Protein AF-A0A4C1SZ19-F1 (afdb_monomer_lite)

Structure (mmCIF, N/CA/C/O backbone):
data_AF-A0A4C1SZ19-F1
#
_entry.id   AF-A0A4C1SZ19-F1
#
loop_
_atom_site.group_PDB
_atom_site.id
_atom_site.type_symbol
_atom_site.label_atom_id
_atom_site.label_alt_id
_atom_site.label_comp_id
_atom_site.label_asym_id
_atom_site.label_entity_id
_atom_site.label_seq_id
_atom_site.pdb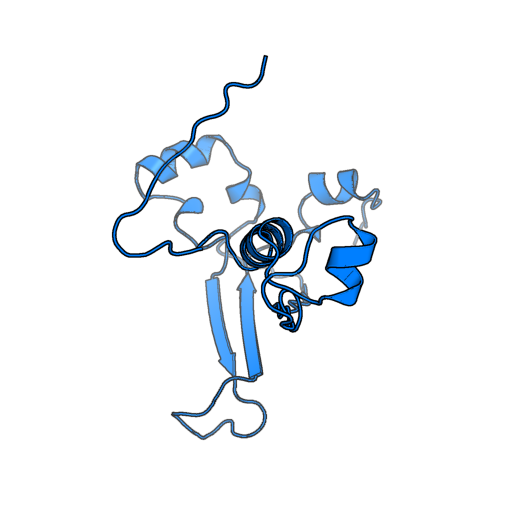x_PDB_ins_code
_atom_site.Cartn_x
_atom_site.Cartn_y
_atom_site.Cartn_z
_atom_site.occupancy
_atom_site.B_iso_or_equiv
_atom_site.auth_seq_id
_atom_site.auth_comp_id
_atom_site.auth_asym_id
_atom_site.auth_atom_id
_atom_site.pdbx_PDB_model_num
ATOM 1 N N . MET A 1 1 ? 10.013 13.629 27.441 1.00 61.16 1 MET A N 1
ATOM 2 C CA . MET A 1 1 ? 8.635 13.835 27.938 1.00 61.16 1 MET A CA 1
ATOM 3 C C . MET A 1 1 ? 7.743 13.900 26.708 1.00 61.16 1 MET A C 1
ATOM 5 O O . MET A 1 1 ? 8.032 14.714 25.843 1.00 61.16 1 MET A O 1
ATOM 9 N N . VAL A 1 2 ? 6.782 12.989 26.544 1.00 70.12 2 VAL A N 1
ATOM 10 C CA . VAL A 1 2 ? 5.898 12.980 25.363 1.00 70.12 2 VAL A CA 1
ATOM 11 C C . VAL A 1 2 ? 4.686 13.852 25.682 1.00 70.12 2 VAL A C 1
ATOM 13 O O . VAL A 1 2 ? 4.000 13.589 26.667 1.00 70.12 2 VAL A O 1
ATOM 16 N N . ASN A 1 3 ? 4.435 14.892 24.886 1.00 83.00 3 ASN A N 1
ATOM 17 C CA . ASN A 1 3 ? 3.232 15.710 25.031 1.00 83.00 3 ASN A CA 1
ATOM 18 C C . ASN A 1 3 ? 2.049 14.988 24.382 1.00 83.00 3 ASN A C 1
ATOM 20 O O . ASN A 1 3 ? 2.059 14.737 23.178 1.00 83.00 3 ASN A O 1
ATOM 24 N N . LEU A 1 4 ? 1.036 14.657 25.183 1.00 92.25 4 LEU A N 1
ATOM 25 C CA . LEU A 1 4 ? -0.200 14.047 24.706 1.00 92.25 4 LEU A CA 1
ATOM 26 C C . LEU A 1 4 ? -1.240 15.139 24.429 1.00 92.25 4 LEU A C 1
ATOM 28 O O . LEU A 1 4 ? -1.567 15.924 25.318 1.00 92.25 4 LEU A O 1
ATOM 32 N N . PHE A 1 5 ? -1.792 15.160 23.216 1.00 94.31 5 PHE A N 1
ATOM 33 C CA . PHE A 1 5 ? -2.881 16.059 22.831 1.00 94.31 5 PHE A CA 1
ATOM 34 C C . PHE A 1 5 ? -4.163 15.263 22.583 1.00 94.31 5 PHE A C 1
ATOM 36 O O . PHE A 1 5 ? -4.131 14.201 21.964 1.00 94.31 5 PHE A O 1
ATOM 43 N N . LYS A 1 6 ? -5.305 15.791 23.038 1.00 95.69 6 LYS A N 1
ATOM 44 C CA . LYS A 1 6 ? -6.631 15.233 22.748 1.00 95.69 6 LYS A CA 1
ATOM 45 C C . LYS A 1 6 ? -7.367 16.159 21.786 1.00 95.69 6 LYS A C 1
ATOM 47 O O . LYS A 1 6 ? -7.667 17.296 22.136 1.00 95.69 6 LYS A O 1
ATOM 52 N N . VAL A 1 7 ? -7.676 15.656 20.595 1.00 96.94 7 VAL A N 1
ATOM 53 C CA . VAL A 1 7 ? -8.448 16.373 19.570 1.00 96.94 7 VAL A CA 1
ATOM 54 C C . VAL A 1 7 ? -9.856 15.780 19.510 1.00 96.94 7 VAL A C 1
ATOM 56 O O . VAL A 1 7 ? -10.019 14.564 19.573 1.00 96.94 7 VAL A O 1
ATOM 59 N N . LEU A 1 8 ? -10.879 16.634 19.427 1.00 97.75 8 LEU A N 1
ATOM 60 C CA . LEU A 1 8 ? -12.289 16.233 19.361 1.00 97.75 8 LEU A CA 1
ATOM 61 C C . LEU A 1 8 ? -12.878 16.597 17.992 1.00 97.75 8 LEU A C 1
ATOM 63 O O . LEU A 1 8 ? -12.638 17.696 17.492 1.00 97.75 8 LEU A O 1
ATOM 67 N N . ALA A 1 9 ? -13.694 15.710 17.420 1.00 97.88 9 ALA A N 1
ATOM 68 C CA . ALA A 1 9 ? -14.421 15.940 16.171 1.00 97.88 9 ALA A CA 1
ATOM 69 C C . ALA A 1 9 ? -15.935 15.997 16.434 1.00 97.88 9 ALA A C 1
ATOM 71 O O . ALA A 1 9 ? -16.470 15.161 17.156 1.00 97.88 9 ALA A O 1
ATOM 72 N N . ARG A 1 10 ? -16.637 16.987 15.856 1.00 98.31 10 ARG A N 1
ATOM 73 C CA . ARG A 1 10 ? -18.097 17.163 16.044 1.00 98.31 10 ARG A CA 1
ATOM 74 C C . ARG A 1 10 ? -18.960 16.296 15.128 1.00 98.31 10 ARG A C 1
ATOM 76 O O . ARG A 1 10 ? -20.148 16.161 15.390 1.00 98.31 10 ARG A O 1
ATOM 83 N N . ARG A 1 11 ? -18.398 15.819 14.018 1.00 98.19 11 ARG A N 1
ATOM 84 C CA . ARG A 1 11 ? -19.128 15.058 12.999 1.00 98.19 11 ARG A CA 1
ATOM 85 C C . ARG A 1 11 ? -18.521 13.675 12.864 1.00 98.19 11 ARG A C 1
ATOM 87 O O . ARG A 1 11 ? -19.070 12.718 13.385 1.00 98.19 11 ARG A O 1
ATOM 94 N N . GLU A 1 12 ? -17.366 13.602 12.219 1.00 98.06 12 GLU A N 1
ATOM 95 C CA . GLU A 1 12 ? -16.766 12.340 11.801 1.00 98.06 12 GLU A CA 1
ATOM 96 C C . GLU A 1 12 ? -15.243 12.396 11.913 1.00 98.06 12 GLU A C 1
ATOM 98 O O . GLU A 1 12 ? -14.644 13.473 11.988 1.00 98.06 12 GLU A O 1
ATOM 103 N N . VAL A 1 13 ? -14.633 11.213 11.915 1.00 97.50 13 VAL A N 1
ATOM 104 C CA . VAL A 1 13 ? -13.188 11.006 11.832 1.00 97.50 13 VAL A CA 1
ATOM 105 C C . VAL A 1 13 ? -12.933 10.115 10.622 1.00 97.50 13 VAL A C 1
ATOM 107 O O . VAL A 1 13 ? -13.478 9.018 10.545 1.00 97.50 13 VAL A O 1
ATOM 110 N N . ILE A 1 14 ? -12.106 10.585 9.688 1.00 97.94 14 ILE A N 1
ATOM 111 C CA . ILE A 1 14 ? -11.709 9.836 8.490 1.00 97.94 14 ILE A CA 1
ATOM 112 C C . ILE A 1 14 ? -10.289 9.313 8.710 1.00 97.94 14 ILE A C 1
ATOM 114 O O . ILE A 1 14 ? -9.390 10.084 9.049 1.00 97.94 14 ILE A O 1
ATOM 118 N N . VAL A 1 15 ? -10.084 8.007 8.526 1.00 97.62 15 VAL A N 1
ATOM 119 C CA . VAL A 1 15 ? -8.768 7.367 8.651 1.00 97.62 15 VAL A CA 1
ATOM 120 C C . VAL A 1 15 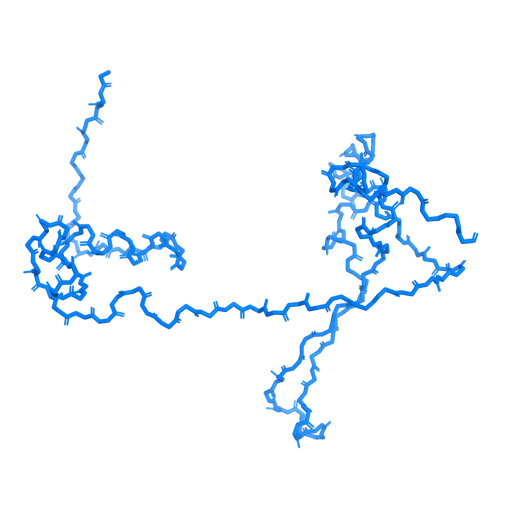? -8.165 7.183 7.261 1.00 97.62 15 VAL A C 1
ATOM 122 O O . VAL A 1 15 ? -8.658 6.379 6.477 1.00 97.62 15 VAL A O 1
ATOM 125 N N . SER A 1 16 ? -7.077 7.903 6.985 1.00 98.19 16 SER A N 1
ATOM 126 C CA . SER A 1 16 ? -6.373 7.887 5.692 1.00 98.19 16 SER A CA 1
ATOM 127 C C . SER A 1 16 ? -4.867 7.674 5.872 1.00 98.19 16 SER A C 1
ATOM 129 O O . SER A 1 16 ? -4.053 8.350 5.253 1.00 98.19 16 SER A O 1
ATOM 131 N N . ALA A 1 17 ? -4.471 6.754 6.754 1.00 98.06 17 ALA A N 1
ATOM 132 C CA . ALA A 1 17 ? -3.064 6.505 7.085 1.00 98.06 17 ALA A CA 1
ATOM 133 C C . ALA A 1 17 ? -2.382 5.483 6.142 1.00 98.06 17 ALA A C 1
ATOM 135 O O . ALA A 1 17 ? -1.312 4.958 6.448 1.00 98.06 17 ALA A O 1
ATOM 136 N N . GLY A 1 18 ? -2.999 5.182 4.995 1.00 97.88 18 GLY A N 1
ATOM 137 C CA . GLY A 1 18 ? -2.526 4.191 4.022 1.00 97.88 18 GLY A CA 1
ATOM 138 C C . GLY A 1 18 ? -2.890 2.747 4.386 1.00 97.88 18 GLY A C 1
ATOM 139 O O . GLY A 1 18 ? -3.418 2.487 5.471 1.00 97.88 18 GLY A O 1
ATOM 140 N N . ALA A 1 19 ? -2.610 1.811 3.473 1.00 97.56 19 ALA A N 1
ATOM 141 C CA . ALA A 1 19 ? -2.998 0.399 3.588 1.00 97.56 19 ALA A CA 1
ATOM 142 C C . ALA A 1 19 ? -2.400 -0.311 4.817 1.00 97.56 19 ALA A C 1
ATOM 144 O O . ALA A 1 19 ? -3.012 -1.232 5.348 1.00 97.56 19 ALA A O 1
ATOM 145 N N . ILE A 1 20 ? -1.241 0.152 5.301 1.00 97.50 20 ILE A N 1
ATOM 146 C CA . ILE A 1 20 ? -0.537 -0.433 6.452 1.00 97.50 20 ILE A CA 1
ATOM 147 C C . ILE A 1 20 ? -0.975 0.200 7.780 1.00 97.50 20 ILE A C 1
ATOM 149 O O . ILE A 1 20 ? -1.357 -0.510 8.708 1.00 97.50 20 ILE A O 1
ATOM 153 N N . ASN A 1 21 ? -0.969 1.533 7.894 1.00 98.38 21 ASN A N 1
ATOM 154 C CA . ASN A 1 21 ? -1.208 2.172 9.196 1.00 98.38 21 ASN A CA 1
ATOM 155 C C . ASN A 1 21 ? -2.698 2.357 9.515 1.00 98.38 21 ASN A C 1
ATOM 157 O O . ASN A 1 21 ? -3.064 2.422 10.686 1.00 98.38 21 ASN A O 1
ATOM 161 N N . SER A 1 22 ? -3.582 2.428 8.514 1.00 98.62 22 SER A N 1
ATOM 162 C CA . SER A 1 22 ? -5.029 2.544 8.762 1.00 98.62 22 SER A CA 1
ATOM 163 C C . SER A 1 22 ? -5.596 1.349 9.540 1.00 98.62 22 SER A C 1
ATOM 165 O O . SER A 1 22 ? -6.242 1.586 10.565 1.00 98.62 22 SER A O 1
ATOM 167 N N . PRO A 1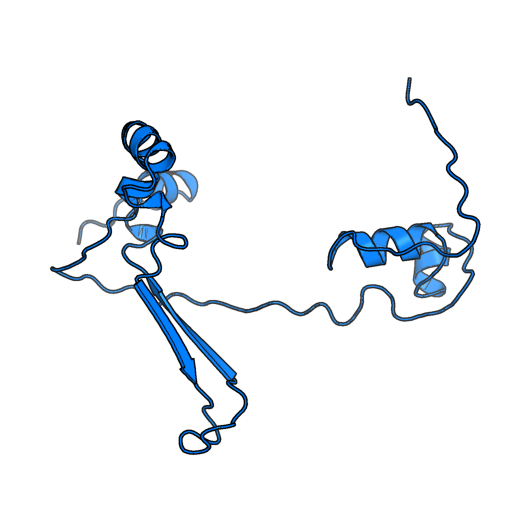 23 ? -5.343 0.076 9.153 1.00 98.31 23 PRO A N 1
ATOM 168 C CA . PRO A 1 23 ? -5.808 -1.057 9.948 1.00 98.31 23 PRO A CA 1
ATOM 169 C C . PRO A 1 23 ? -5.157 -1.100 11.335 1.00 98.31 23 PRO A C 1
ATOM 171 O O . PRO A 1 23 ? -5.832 -1.440 12.303 1.00 98.31 23 PRO A O 1
ATOM 174 N N . GLN A 1 24 ? -3.892 -0.686 11.471 1.00 98.19 24 GLN A N 1
ATOM 175 C CA . GLN A 1 24 ? -3.236 -0.588 12.777 1.00 98.19 24 GLN A CA 1
ATOM 176 C C . GLN A 1 24 ? -3.946 0.412 13.701 1.00 98.19 24 GLN A C 1
ATOM 178 O O . GLN A 1 24 ? -4.253 0.076 14.843 1.00 98.19 24 GLN A O 1
ATOM 183 N N . LEU A 1 25 ? -4.239 1.625 13.219 1.00 98.31 25 LEU A N 1
ATOM 184 C CA . LEU A 1 25 ? -4.938 2.648 14.002 1.00 98.31 25 LEU A CA 1
ATOM 185 C C . LEU A 1 25 ? -6.343 2.195 14.414 1.00 98.31 25 LEU A C 1
ATOM 187 O O . LEU A 1 25 ? -6.748 2.426 15.555 1.00 98.31 25 LEU A O 1
ATOM 191 N N . LEU A 1 26 ? -7.070 1.523 13.518 1.00 98.56 26 LEU A N 1
ATOM 192 C CA . LEU A 1 26 ? -8.383 0.951 13.824 1.00 98.56 26 LEU A CA 1
ATOM 193 C C . LEU A 1 26 ? -8.283 -0.129 14.909 1.00 98.56 26 LEU A C 1
ATOM 195 O O . LEU A 1 26 ? -9.017 -0.064 15.897 1.00 98.56 26 LEU A O 1
ATOM 199 N N . MET A 1 27 ? -7.328 -1.057 14.790 1.00 98.50 27 MET A N 1
ATOM 200 C CA . MET A 1 27 ? -7.118 -2.119 15.779 1.00 98.50 27 MET A CA 1
ATOM 201 C C . MET A 1 27 ? -6.704 -1.565 17.146 1.00 98.50 27 MET A C 1
ATOM 203 O O . MET A 1 27 ? -7.280 -1.961 18.157 1.00 98.50 27 MET A O 1
ATOM 207 N N . LEU A 1 28 ? -5.790 -0.588 17.195 1.00 98.25 28 LEU A N 1
ATOM 208 C CA . LEU A 1 28 ? -5.423 0.123 18.432 1.00 98.25 28 LEU A CA 1
ATOM 209 C C . LEU A 1 28 ? -6.608 0.870 19.062 1.00 98.25 28 LEU A C 1
ATOM 211 O O . LEU A 1 28 ? -6.636 1.081 20.273 1.00 98.25 28 LEU A O 1
ATOM 215 N N . SER A 1 29 ? -7.602 1.233 18.250 1.00 98.19 29 SER A N 1
ATOM 216 C CA . SER A 1 29 ? -8.857 1.850 18.688 1.00 98.19 29 SER A CA 1
ATOM 217 C C . SER A 1 29 ? -9.937 0.825 19.066 1.00 98.19 29 SER A C 1
ATOM 219 O O . SER A 1 29 ? -11.056 1.214 19.389 1.00 98.19 29 SER A O 1
ATOM 221 N N . GLY A 1 30 ? -9.632 -0.478 19.033 1.00 98.62 30 GLY A N 1
ATOM 222 C CA . GLY A 1 30 ? -10.561 -1.561 19.364 1.00 98.62 30 GLY A CA 1
ATOM 223 C C . GLY A 1 30 ? -11.471 -2.012 18.214 1.00 98.62 30 GLY A C 1
ATOM 224 O O . GLY A 1 30 ? -12.441 -2.725 18.462 1.00 98.62 30 GLY A O 1
ATOM 225 N N . VAL A 1 31 ? -11.192 -1.623 16.968 1.00 98.69 31 VAL A N 1
ATOM 226 C CA . VAL A 1 31 ? -11.938 -2.049 15.770 1.00 98.69 31 VAL A CA 1
ATOM 227 C C . VAL A 1 31 ? -11.084 -3.035 14.971 1.00 98.69 31 VAL A C 1
ATOM 229 O O . VAL A 1 31 ? -10.108 -2.644 14.336 1.00 98.69 31 VAL A O 1
ATOM 232 N N . GLY A 1 32 ? -11.429 -4.323 15.011 1.00 98.62 32 GLY A N 1
ATOM 233 C CA . GLY A 1 32 ? -10.641 -5.385 14.381 1.00 98.62 32 GLY A CA 1
ATOM 234 C C . GLY A 1 32 ? -10.936 -6.779 14.942 1.00 98.62 32 GLY A C 1
ATOM 235 O O . GLY A 1 32 ? -11.901 -6.932 15.690 1.00 98.62 32 GLY A O 1
ATOM 236 N N . PRO A 1 33 ? -10.130 -7.804 14.612 1.00 98.62 33 PRO A N 1
ATOM 237 C CA . PRO A 1 33 ? -10.443 -9.191 14.952 1.00 98.62 33 PRO A CA 1
ATOM 238 C C . PRO A 1 33 ? -10.428 -9.402 16.466 1.00 98.62 33 PRO A C 1
ATOM 240 O O . PRO A 1 33 ? -9.377 -9.310 17.106 1.00 98.62 33 PRO A O 1
ATOM 243 N N . ALA A 1 34 ? -11.577 -9.711 17.067 1.00 98.69 34 ALA A N 1
ATOM 244 C CA . ALA A 1 34 ? -11.747 -9.651 18.519 1.00 98.69 34 ALA A CA 1
ATOM 245 C C . ALA A 1 34 ? -10.789 -10.571 19.291 1.00 98.69 34 ALA A C 1
ATOM 247 O O . ALA A 1 34 ? -10.377 -10.231 20.401 1.00 98.69 34 ALA A O 1
ATOM 248 N N . LYS A 1 35 ? -10.420 -11.729 18.723 1.00 98.50 35 LYS A N 1
ATOM 249 C CA . LYS A 1 35 ? -9.422 -12.634 19.317 1.00 98.50 35 LYS A CA 1
ATOM 250 C C . LYS A 1 35 ? -8.037 -11.979 19.369 1.00 98.50 35 LYS A C 1
ATOM 252 O O . LYS A 1 35 ? -7.456 -11.906 20.447 1.00 98.50 35 LYS A O 1
ATOM 257 N N . HIS A 1 36 ? -7.561 -11.455 18.239 1.00 98.31 36 HIS A N 1
ATOM 258 C CA . HIS A 1 36 ? -6.261 -10.790 18.149 1.00 98.31 36 HIS A CA 1
ATOM 259 C C . HIS A 1 36 ? -6.195 -9.549 19.052 1.00 98.31 36 HIS A C 1
ATOM 261 O O . HIS A 1 36 ? -5.234 -9.365 19.793 1.00 98.31 36 HIS A O 1
ATOM 267 N N . LEU A 1 37 ? -7.261 -8.739 19.079 1.00 98.75 37 LEU A N 1
ATOM 268 C CA . LEU A 1 37 ? -7.344 -7.577 19.969 1.00 98.75 37 LEU A CA 1
ATOM 269 C C . LEU A 1 37 ? -7.212 -7.971 21.449 1.00 98.75 37 LEU A C 1
ATOM 271 O O . LEU A 1 37 ? -6.453 -7.341 22.184 1.00 98.75 37 LEU A O 1
ATOM 275 N N . LYS A 1 38 ? -7.887 -9.045 21.882 1.00 98.56 38 LYS A N 1
ATOM 276 C CA . LYS A 1 38 ? -7.776 -9.561 23.258 1.00 98.56 38 LYS A CA 1
ATOM 277 C C . LYS A 1 38 ? -6.367 -10.068 23.580 1.00 98.56 38 LYS A C 1
ATOM 279 O O . LYS A 1 38 ? -5.888 -9.803 24.678 1.00 98.56 38 LYS A O 1
ATOM 284 N N . GLU A 1 39 ? -5.702 -10.753 22.647 1.00 98.50 39 GLU A N 1
ATOM 285 C CA . GLU A 1 39 ? -4.300 -11.190 22.799 1.00 98.50 39 GLU A CA 1
ATOM 286 C C . GLU A 1 39 ? -3.357 -9.996 23.011 1.00 98.50 39 GLU A C 1
ATOM 288 O O . GLU A 1 39 ? -2.415 -10.079 23.795 1.00 98.50 39 GLU A O 1
ATOM 293 N N . MET A 1 40 ? -3.656 -8.862 22.374 1.00 98.25 40 MET A N 1
ATOM 294 C CA . MET A 1 40 ? -2.918 -7.603 22.521 1.00 98.25 40 MET A CA 1
ATOM 295 C C . MET A 1 40 ? -3.399 -6.739 23.703 1.00 98.25 40 MET A C 1
ATOM 297 O O . MET A 1 40 ? -2.997 -5.585 23.824 1.00 98.25 40 MET A O 1
ATOM 301 N N . SER A 1 41 ? -4.249 -7.270 24.592 1.00 98.44 41 SER A N 1
ATOM 302 C CA . SER A 1 41 ? -4.828 -6.540 25.736 1.00 98.44 41 SER A CA 1
ATOM 303 C C . SER A 1 41 ? -5.643 -5.291 25.355 1.00 98.44 41 SER A C 1
ATOM 305 O O . SER A 1 41 ? -5.780 -4.358 26.147 1.00 98.44 41 SER A O 1
ATOM 307 N N . ILE A 1 42 ? -6.231 -5.278 24.156 1.00 98.56 42 ILE A N 1
ATOM 308 C CA . ILE A 1 42 ? -7.119 -4.221 23.662 1.00 98.56 42 ILE A CA 1
ATOM 309 C C . ILE A 1 42 ? -8.567 -4.698 23.786 1.00 98.56 42 ILE A C 1
ATOM 311 O O . ILE A 1 42 ? -8.925 -5.787 23.334 1.00 98.56 42 ILE A O 1
ATOM 315 N N . LYS A 1 43 ? -9.434 -3.873 24.384 1.00 98.56 43 LYS A N 1
ATOM 316 C CA . LYS A 1 43 ? -10.872 -4.161 24.467 1.00 98.56 43 LYS A CA 1
ATOM 317 C C . LYS A 1 43 ? -11.502 -4.061 23.066 1.00 98.56 43 LYS A C 1
ATOM 319 O O . LYS A 1 43 ? -11.510 -2.962 22.512 1.00 98.56 43 LYS A O 1
ATOM 324 N N . PRO A 1 44 ? -12.096 -5.138 22.519 1.00 98.50 44 PRO A N 1
ATOM 325 C CA . PRO A 1 44 ? -12.814 -5.051 21.252 1.00 98.50 44 PRO A CA 1
ATOM 326 C C . PRO A 1 44 ? -14.073 -4.184 21.395 1.00 98.50 44 PRO A C 1
ATOM 328 O O . PRO A 1 44 ? -14.873 -4.390 22.311 1.00 98.50 44 PRO A O 1
ATOM 331 N N . ILE A 1 45 ? -14.238 -3.226 20.487 1.00 98.44 45 ILE A N 1
ATOM 332 C CA . ILE A 1 45 ? -15.445 -2.412 20.295 1.00 98.44 45 ILE A CA 1
ATOM 333 C C . ILE A 1 45 ? -16.284 -3.009 19.162 1.00 98.44 45 ILE A C 1
ATOM 335 O O . ILE A 1 45 ? -17.496 -3.143 19.310 1.00 98.44 45 ILE A O 1
ATOM 339 N N . VAL A 1 46 ? -15.640 -3.394 18.056 1.00 98.44 46 VAL A N 1
ATOM 340 C CA . VAL A 1 46 ? -16.285 -4.026 16.897 1.00 98.44 46 VAL A CA 1
ATOM 341 C C . VAL A 1 46 ? -15.385 -5.144 16.373 1.00 98.44 46 VAL A C 1
ATOM 343 O O . VAL A 1 46 ? -14.195 -4.918 16.159 1.00 98.44 46 VAL A O 1
ATOM 346 N N . ASP A 1 47 ? -15.960 -6.330 16.170 1.00 98.56 47 ASP A N 1
ATOM 347 C CA . ASP A 1 47 ? -15.272 -7.497 15.609 1.00 98.56 47 ASP A CA 1
ATOM 348 C C . ASP A 1 47 ? -15.370 -7.489 14.075 1.00 98.56 47 ASP A C 1
ATOM 350 O O . ASP A 1 47 ? -16.440 -7.726 13.515 1.00 98.56 47 ASP A O 1
ATOM 354 N N . LEU A 1 48 ? -14.271 -7.151 13.397 1.00 98.25 48 LEU A N 1
ATOM 355 C CA . LEU A 1 48 ? -14.179 -7.042 11.934 1.00 98.25 48 LEU A CA 1
ATOM 356 C C . LEU A 1 48 ? -12.828 -7.568 11.442 1.00 98.25 48 LEU A C 1
ATOM 358 O O . LEU A 1 48 ? -11.825 -7.459 12.143 1.00 98.25 48 LEU A O 1
ATOM 362 N N . ALA A 1 49 ? -12.768 -8.045 10.196 1.00 98.19 49 ALA A N 1
ATOM 363 C CA . ALA A 1 49 ? -11.537 -8.498 9.537 1.00 98.19 49 ALA A CA 1
ATOM 364 C C . ALA A 1 49 ? -10.613 -7.332 9.104 1.00 98.19 49 ALA A C 1
ATOM 366 O O . ALA A 1 49 ? -10.139 -7.273 7.971 1.00 98.19 49 ALA A O 1
ATOM 367 N N . VAL A 1 50 ? -10.351 -6.383 10.005 1.00 98.38 50 VAL A N 1
ATOM 368 C CA . VAL A 1 50 ? -9.411 -5.276 9.785 1.00 98.38 50 VAL A CA 1
ATOM 369 C C . VAL A 1 50 ? -7.987 -5.823 9.665 1.00 98.38 50 VAL A C 1
ATOM 371 O O . VAL A 1 50 ? -7.566 -6.636 10.483 1.00 98.38 50 VAL A O 1
ATOM 374 N N . GLY A 1 51 ? -7.248 -5.361 8.653 1.00 97.38 51 GLY A N 1
ATOM 375 C CA . GLY A 1 51 ? -5.870 -5.789 8.377 1.00 97.38 51 GLY A CA 1
ATOM 376 C C . GLY A 1 51 ? -5.744 -7.023 7.476 1.00 97.38 51 GLY A C 1
ATOM 377 O O . GLY A 1 51 ? -4.628 -7.404 7.140 1.00 97.38 51 GLY A O 1
ATOM 378 N N . TYR A 1 52 ? -6.859 -7.629 7.058 1.00 97.56 52 TYR A N 1
ATOM 379 C CA . TYR A 1 52 ? -6.869 -8.707 6.067 1.00 97.56 52 TYR A CA 1
ATOM 380 C C . TYR A 1 52 ? -6.985 -8.159 4.642 1.00 97.56 52 TYR A C 1
ATOM 382 O O . TYR A 1 52 ? -7.341 -6.999 4.439 1.00 97.56 52 TYR A O 1
ATOM 390 N N . ASN A 1 53 ? -6.733 -9.030 3.660 1.00 97.19 53 ASN A N 1
ATOM 391 C CA . ASN A 1 53 ? -6.839 -8.725 2.232 1.00 97.19 53 ASN A CA 1
ATOM 392 C C . ASN A 1 53 ? -5.888 -7.608 1.760 1.00 97.19 53 ASN A C 1
ATOM 394 O O . ASN A 1 53 ? -6.251 -6.797 0.908 1.00 97.19 53 ASN A O 1
ATOM 398 N N . LEU A 1 54 ? -4.674 -7.558 2.325 1.00 96.94 54 LEU A N 1
ATOM 399 C CA . LEU A 1 54 ? -3.603 -6.735 1.770 1.00 96.94 54 LEU A CA 1
ATOM 400 C C . LEU A 1 54 ? -3.252 -7.269 0.380 1.00 96.94 54 LEU A C 1
ATOM 402 O O . LEU A 1 54 ? -2.959 -8.453 0.223 1.00 96.94 54 LEU A O 1
ATOM 406 N N . GLN A 1 55 ? -3.289 -6.379 -0.599 1.00 95.81 55 GLN A N 1
ATOM 407 C CA . GLN A 1 55 ? -2.911 -6.648 -1.976 1.00 95.81 55 GLN A CA 1
ATOM 408 C C . GLN A 1 55 ? -1.777 -5.705 -2.352 1.00 95.81 55 GLN A C 1
ATOM 410 O O . GLN A 1 55 ? -1.705 -4.582 -1.851 1.00 95.81 55 GLN A O 1
ATOM 415 N N . ASP A 1 56 ? -0.904 -6.192 -3.217 1.00 94.69 56 ASP A N 1
ATOM 416 C CA . ASP A 1 56 ? 0.211 -5.446 -3.776 1.00 94.69 56 ASP A CA 1
ATOM 417 C C . ASP A 1 56 ? 0.455 -5.944 -5.203 1.00 94.69 56 ASP A C 1
ATOM 419 O O . ASP A 1 56 ? -0.020 -7.021 -5.580 1.00 94.69 56 ASP A O 1
ATOM 423 N N . HIS A 1 57 ? 1.190 -5.176 -5.996 1.00 91.62 57 HIS A N 1
ATOM 424 C CA . HIS A 1 57 ? 1.586 -5.581 -7.338 1.00 91.62 57 HIS A CA 1
ATOM 425 C C . HIS A 1 57 ? 2.933 -6.303 -7.277 1.00 91.62 57 HIS A C 1
ATOM 427 O O . HIS A 1 57 ? 3.945 -5.752 -6.845 1.00 91.62 57 HIS A O 1
ATOM 433 N N . THR A 1 58 ? 2.978 -7.551 -7.741 1.00 90.19 58 THR A N 1
ATOM 434 C CA . THR A 1 58 ? 4.248 -8.267 -7.904 1.00 90.19 58 THR A CA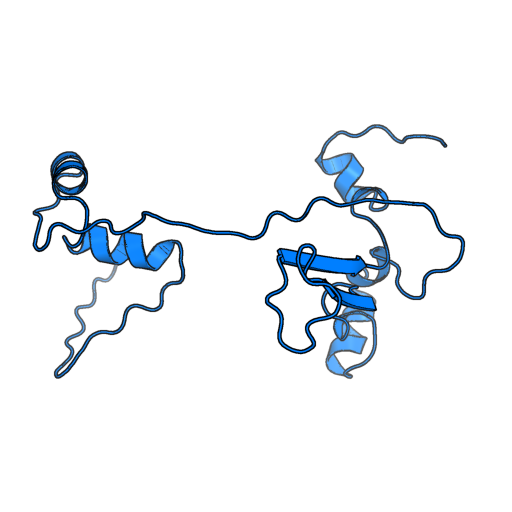 1
ATOM 435 C C . THR A 1 58 ? 4.893 -7.876 -9.230 1.00 90.19 58 THR A C 1
ATOM 437 O O . THR A 1 58 ? 4.326 -8.154 -10.283 1.00 90.19 58 THR A O 1
ATOM 440 N N . ALA A 1 59 ? 6.089 -7.288 -9.187 1.00 87.81 59 ALA A N 1
ATOM 441 C CA . ALA A 1 59 ? 6.798 -6.801 -10.372 1.00 87.81 59 ALA A CA 1
ATOM 442 C C . ALA A 1 59 ? 8.137 -7.540 -10.582 1.00 87.81 59 ALA A C 1
ATOM 444 O O . ALA A 1 59 ? 9.188 -7.053 -10.155 1.00 87.81 59 ALA A O 1
ATOM 445 N N . PRO A 1 60 ? 8.142 -8.738 -11.198 1.00 87.19 60 PRO A N 1
ATOM 446 C CA . PRO A 1 60 ? 9.385 -9.385 -11.602 1.00 87.19 60 PRO A CA 1
ATOM 447 C C . PRO A 1 60 ? 10.035 -8.620 -12.763 1.00 87.19 60 PRO A C 1
ATOM 449 O O . PRO A 1 60 ? 9.368 -8.240 -13.722 1.00 87.19 60 PRO A O 1
ATOM 452 N N . ALA A 1 61 ? 11.353 -8.429 -12.700 1.00 83.75 61 ALA A N 1
ATOM 453 C CA . ALA A 1 61 ? 12.110 -7.762 -13.755 1.00 83.75 61 ALA A CA 1
ATOM 454 C C . ALA A 1 61 ? 12.757 -8.779 -14.706 1.00 83.75 61 ALA A C 1
ATOM 456 O O . ALA A 1 61 ? 13.364 -9.758 -14.267 1.00 83.75 61 ALA A O 1
ATOM 457 N N . VAL A 1 62 ? 12.681 -8.506 -16.009 1.00 86.50 62 VAL A N 1
ATOM 458 C CA . VAL A 1 62 ? 13.465 -9.196 -17.040 1.00 86.50 62 VAL A CA 1
ATOM 459 C C . VAL A 1 62 ? 14.451 -8.193 -17.623 1.00 86.50 62 VAL A C 1
ATOM 461 O O . VAL A 1 62 ? 14.052 -7.228 -18.267 1.00 86.50 62 VAL A O 1
ATOM 464 N N . THR A 1 63 ? 15.742 -8.416 -17.384 1.00 83.31 63 THR A N 1
ATOM 465 C CA . THR A 1 63 ? 16.811 -7.522 -17.842 1.00 83.31 63 THR A CA 1
ATOM 466 C C . THR A 1 63 ? 17.524 -8.114 -19.051 1.00 83.31 63 THR A C 1
ATOM 468 O O . THR A 1 63 ? 17.918 -9.279 -19.042 1.00 83.31 63 THR A O 1
ATOM 471 N N . PHE A 1 64 ? 17.756 -7.289 -20.066 1.00 83.06 64 PHE A N 1
ATOM 472 C CA . PHE A 1 64 ? 18.581 -7.609 -21.227 1.00 83.06 64 PHE A CA 1
ATOM 473 C C . PHE A 1 64 ? 19.541 -6.452 -21.513 1.00 83.06 64 PHE A C 1
ATOM 475 O O . PHE A 1 64 ? 19.279 -5.305 -21.152 1.00 83.06 64 PHE A O 1
ATOM 482 N N . THR A 1 65 ? 20.676 -6.752 -22.141 1.00 82.88 65 THR A N 1
ATOM 483 C CA . THR A 1 65 ? 21.617 -5.724 -22.591 1.00 82.88 65 THR A CA 1
ATOM 484 C C . THR A 1 65 ? 21.132 -5.115 -23.904 1.00 82.88 65 THR A C 1
ATOM 486 O O . THR A 1 65 ? 20.612 -5.806 -24.778 1.00 82.88 65 THR A O 1
ATOM 489 N N . THR A 1 66 ? 21.310 -3.805 -24.050 1.00 77.94 66 THR A N 1
ATOM 490 C CA . THR A 1 66 ? 20.998 -3.059 -25.273 1.00 77.94 66 THR A CA 1
ATOM 491 C C . THR A 1 66 ? 22.166 -2.135 -25.610 1.00 77.94 66 THR A C 1
ATOM 493 O O . THR A 1 66 ? 22.873 -1.669 -24.719 1.00 77.94 66 THR A O 1
ATOM 496 N N . ASN A 1 67 ? 22.390 -1.884 -26.900 1.00 78.25 67 ASN A N 1
ATOM 497 C CA . ASN A 1 67 ? 23.357 -0.894 -27.382 1.00 78.25 67 ASN A CA 1
ATOM 498 C C . ASN A 1 67 ? 22.743 0.510 -27.538 1.00 78.25 67 ASN A C 1
ATOM 500 O O . ASN A 1 67 ? 23.451 1.445 -27.906 1.00 78.25 67 ASN A O 1
ATOM 504 N N . ALA A 1 68 ? 21.442 0.647 -27.277 1.00 70.81 68 ALA A N 1
ATOM 505 C CA . ALA A 1 68 ? 20.698 1.891 -27.358 1.00 70.81 68 ALA A CA 1
ATOM 506 C C . ALA A 1 68 ? 19.805 2.035 -26.120 1.00 70.81 68 ALA A C 1
ATOM 508 O O . ALA A 1 68 ? 18.946 1.188 -25.869 1.00 70.81 68 ALA A O 1
ATOM 509 N N . THR A 1 69 ? 20.012 3.107 -25.361 1.00 69.31 69 THR A N 1
ATOM 510 C CA . THR A 1 69 ? 19.092 3.581 -24.322 1.00 69.31 69 THR A CA 1
ATOM 511 C C . THR A 1 69 ? 19.130 5.106 -24.306 1.00 69.31 69 THR A C 1
ATOM 513 O O . THR A 1 69 ? 20.195 5.694 -24.496 1.00 69.31 69 THR A O 1
ATOM 516 N N . SER A 1 70 ? 17.976 5.749 -24.133 1.00 68.12 70 SER A N 1
ATOM 517 C CA . SER A 1 70 ? 17.887 7.200 -23.915 1.00 68.12 70 SER A CA 1
ATOM 518 C C . SER A 1 70 ? 18.062 7.585 -22.448 1.00 68.12 70 SER A C 1
ATOM 520 O O . SER A 1 70 ? 18.295 8.757 -22.159 1.00 68.12 70 SER A O 1
ATOM 522 N N . LEU A 1 71 ? 17.956 6.614 -21.536 1.00 72.44 71 LEU A N 1
ATOM 523 C CA . LEU A 1 71 ? 18.062 6.809 -20.096 1.00 72.44 71 LEU A CA 1
ATOM 524 C C . LEU A 1 71 ? 19.066 5.828 -19.489 1.00 72.44 71 LEU A C 1
ATOM 526 O O . LEU A 1 71 ? 18.976 4.611 -19.685 1.00 72.44 71 LEU A O 1
ATOM 530 N N . HIS A 1 72 ? 20.008 6.370 -18.725 1.00 73.44 72 HIS A N 1
ATOM 531 C CA . HIS A 1 72 ? 20.931 5.607 -17.899 1.00 73.44 72 HIS A CA 1
ATOM 532 C C . HIS A 1 72 ? 20.507 5.757 -16.441 1.00 73.44 72 HIS A C 1
ATOM 534 O O . HIS A 1 72 ? 20.295 6.867 -15.954 1.00 73.44 72 HIS A O 1
ATOM 540 N N . PHE A 1 73 ? 20.359 4.642 -15.722 1.00 70.19 73 PHE A N 1
ATOM 541 C CA . PHE A 1 73 ? 19.937 4.685 -14.318 1.00 70.19 73 PHE A CA 1
ATOM 542 C C . PHE A 1 73 ? 20.925 5.497 -13.461 1.00 70.19 73 PHE A C 1
ATOM 544 O O . PHE A 1 73 ? 20.549 6.121 -12.471 1.00 70.19 73 PHE A O 1
ATOM 551 N N . GLU A 1 74 ? 22.192 5.528 -13.873 1.00 70.19 74 GLU A N 1
ATOM 552 C CA . GLU A 1 74 ? 23.262 6.306 -13.262 1.00 70.19 74 GLU A CA 1
ATOM 553 C C . GLU A 1 74 ? 22.990 7.821 -13.294 1.00 70.19 74 GLU A C 1
ATOM 555 O O . GLU A 1 74 ? 23.370 8.514 -12.350 1.00 70.19 74 GLU A O 1
ATOM 560 N N . ASP A 1 75 ? 22.257 8.328 -14.293 1.00 73.69 75 ASP A N 1
ATOM 561 C CA . ASP A 1 75 ? 21.892 9.748 -14.394 1.00 73.69 75 ASP A CA 1
ATOM 562 C C . ASP A 1 75 ? 20.969 10.174 -13.239 1.00 73.69 75 ASP A C 1
ATOM 564 O O . ASP A 1 75 ? 21.037 11.299 -12.750 1.00 73.69 75 ASP A O 1
ATOM 568 N N . PHE A 1 76 ? 20.138 9.265 -12.719 1.00 72.06 76 PHE A N 1
ATOM 569 C CA . PHE A 1 76 ? 19.282 9.547 -11.558 1.00 72.06 76 PHE A CA 1
ATOM 570 C C . PHE A 1 76 ? 20.064 9.624 -10.243 1.00 72.06 76 PHE A C 1
ATOM 572 O O . PHE A 1 76 ? 19.574 10.190 -9.261 1.00 72.06 76 PHE A O 1
ATOM 579 N N . ALA A 1 77 ? 21.274 9.066 -10.203 1.00 68.31 77 ALA A N 1
ATOM 580 C CA . ALA A 1 77 ? 22.162 9.122 -9.049 1.00 68.31 77 ALA A CA 1
ATOM 581 C C . ALA A 1 77 ? 23.170 10.281 -9.131 1.00 68.31 77 ALA A C 1
ATOM 583 O O . ALA A 1 77 ? 23.942 10.469 -8.189 1.00 68.31 77 ALA A O 1
ATOM 584 N N . GLU A 1 78 ? 23.171 11.047 -10.227 1.00 75.06 78 GLU A N 1
ATOM 585 C CA . GLU A 1 78 ? 24.111 12.134 -10.481 1.00 75.06 78 GLU A CA 1
ATOM 586 C C . GLU A 1 78 ? 23.624 13.430 -9.790 1.00 75.06 78 GLU A C 1
ATOM 588 O O . GLU A 1 78 ? 22.604 14.011 -10.174 1.00 75.06 78 GLU A O 1
ATOM 593 N N . PRO A 1 79 ? 24.313 13.914 -8.736 1.00 70.44 79 PRO A N 1
ATOM 594 C CA . PRO A 1 79 ? 23.800 15.022 -7.928 1.00 70.44 79 PRO A CA 1
ATOM 595 C C . PRO A 1 79 ? 23.790 16.381 -8.642 1.00 70.44 79 PRO A C 1
ATOM 597 O O . PRO A 1 79 ? 23.080 17.287 -8.204 1.00 70.44 79 PRO A O 1
ATOM 600 N N . THR A 1 80 ? 24.584 16.571 -9.700 1.00 71.94 80 THR A N 1
ATOM 601 C CA . THR A 1 80 ? 24.627 17.826 -10.465 1.00 71.94 80 THR A CA 1
ATOM 602 C C . THR A 1 80 ? 23.426 17.976 -11.407 1.00 71.94 80 THR A C 1
ATOM 604 O O . THR A 1 80 ? 22.979 19.106 -11.633 1.00 71.94 80 THR A O 1
ATOM 607 N N . LEU A 1 81 ? 22.807 16.871 -11.841 1.00 73.19 81 LEU A N 1
ATOM 608 C CA . LEU A 1 81 ? 21.559 16.836 -12.602 1.00 73.19 81 LEU A CA 1
ATOM 609 C C . LEU A 1 81 ? 20.349 17.231 -11.746 1.00 73.19 81 LEU A C 1
ATOM 611 O O . LEU A 1 81 ? 19.328 17.651 -12.293 1.00 73.19 81 LEU A O 1
ATOM 615 N N . LEU A 1 82 ? 20.455 17.210 -10.411 1.00 73.75 82 LEU A N 1
ATOM 616 C CA . LEU A 1 82 ? 19.390 17.700 -9.528 1.00 73.75 82 LEU A CA 1
ATOM 617 C C . LEU A 1 82 ? 19.084 19.190 -9.769 1.00 73.75 82 LEU A C 1
ATOM 619 O O . LEU A 1 82 ? 17.946 19.629 -9.616 1.00 73.75 82 LEU A O 1
ATOM 623 N N . ASN A 1 83 ? 20.068 19.983 -10.208 1.00 76.88 83 ASN A N 1
ATOM 624 C CA . ASN A 1 83 ? 19.828 21.381 -10.577 1.00 76.88 83 ASN A CA 1
ATOM 625 C C . ASN A 1 83 ? 18.950 21.518 -11.831 1.00 76.88 83 ASN A C 1
ATOM 627 O O . ASN A 1 83 ? 18.240 22.516 -11.963 1.00 76.88 83 ASN A O 1
ATOM 631 N N . LEU A 1 84 ? 18.975 20.531 -12.733 1.00 78.94 84 LEU A N 1
ATOM 632 C CA . LEU A 1 84 ? 18.107 20.508 -13.911 1.00 78.94 84 LEU A CA 1
ATOM 633 C C . LEU A 1 84 ? 16.650 20.259 -13.516 1.00 78.94 84 LEU A C 1
ATOM 635 O O . LEU A 1 84 ? 15.760 20.882 -14.091 1.00 78.94 84 LEU A O 1
ATOM 639 N N . PHE A 1 85 ? 16.401 19.469 -12.465 1.00 77.81 85 PHE A N 1
ATOM 640 C CA . PHE A 1 85 ? 15.047 19.242 -11.953 1.00 77.81 85 PHE A CA 1
ATOM 641 C C . PHE A 1 85 ? 14.340 20.553 -11.577 1.00 77.81 85 PHE A C 1
ATOM 643 O O . PHE A 1 85 ? 13.193 20.774 -11.960 1.00 77.81 85 PHE A O 1
ATOM 650 N N . ASN A 1 86 ? 15.046 21.479 -10.914 1.00 80.44 86 ASN A N 1
ATOM 651 C CA . ASN A 1 86 ? 14.505 22.805 -10.573 1.00 80.44 86 ASN A CA 1
ATOM 652 C C . ASN A 1 86 ? 14.151 23.652 -11.806 1.00 80.44 86 ASN A C 1
ATOM 654 O O . ASN A 1 86 ? 13.387 24.611 -11.705 1.00 80.44 86 ASN A O 1
ATOM 658 N N . ARG A 1 87 ? 14.707 23.304 -12.967 1.00 81.38 87 ARG A N 1
ATOM 659 C CA . ARG A 1 87 ? 14.426 23.922 -14.263 1.00 81.38 87 ARG A CA 1
ATOM 660 C C . ARG A 1 87 ? 13.437 23.114 -15.105 1.00 81.38 87 ARG A C 1
ATOM 662 O O . ARG A 1 87 ? 13.192 23.496 -16.241 1.00 81.38 87 ARG A O 1
ATOM 669 N N . GLN A 1 88 ? 12.851 22.048 -14.549 1.00 80.44 88 GLN A N 1
ATOM 670 C CA . GLN A 1 88 ? 11.979 21.101 -15.259 1.00 80.44 88 GLN A CA 1
ATOM 671 C C . GLN A 1 88 ? 12.684 20.425 -16.448 1.00 80.44 88 GLN A C 1
ATOM 673 O O . GLN A 1 88 ? 12.063 20.072 -17.445 1.00 80.44 88 GLN A O 1
ATOM 678 N N . GLU A 1 89 ? 13.998 20.251 -16.334 1.00 80.31 89 GLU A N 1
ATOM 679 C CA . GLU A 1 89 ? 14.867 19.607 -17.313 1.00 80.31 89 GLU A CA 1
ATOM 680 C C . GLU A 1 89 ? 15.502 18.346 -16.684 1.00 80.31 89 GLU A C 1
ATOM 682 O O . GLU A 1 89 ? 15.571 18.200 -15.460 1.00 80.31 89 GLU A O 1
ATOM 687 N N . GLY A 1 90 ? 16.019 17.438 -17.515 1.00 78.44 90 GLY A N 1
ATOM 688 C CA . GLY A 1 90 ? 16.785 16.275 -17.055 1.00 78.44 90 GLY A CA 1
ATOM 689 C C . GLY A 1 90 ? 15.950 15.043 -16.661 1.00 78.44 90 GLY A C 1
ATOM 690 O O . GLY A 1 90 ? 14.724 15.032 -16.796 1.00 78.44 90 GLY A O 1
ATOM 691 N N . PRO A 1 91 ? 16.615 13.974 -16.186 1.00 75.19 91 PRO A N 1
ATOM 692 C CA . PRO A 1 91 ? 16.016 12.644 -16.035 1.00 75.19 91 PRO A CA 1
ATOM 693 C C . PRO A 1 91 ? 14.942 12.589 -14.943 1.00 75.19 91 PRO A C 1
ATOM 695 O O . PRO A 1 91 ? 14.011 11.798 -15.035 1.00 75.19 91 PRO A O 1
ATOM 698 N N . TYR A 1 92 ? 15.003 13.473 -13.946 1.00 78.12 92 TYR A N 1
ATOM 699 C CA . TYR A 1 92 ? 14.060 13.512 -12.823 1.00 78.12 92 TYR A CA 1
ATOM 700 C C . TYR A 1 92 ? 12.625 13.917 -13.204 1.00 78.12 92 TYR A C 1
ATOM 702 O O . TYR A 1 92 ? 11.720 13.776 -12.384 1.00 78.12 92 TYR A O 1
ATOM 710 N N . GLY A 1 93 ? 12.404 14.421 -14.425 1.00 76.75 93 GLY A N 1
ATOM 711 C CA . GLY A 1 93 ? 11.061 14.610 -14.982 1.00 76.75 93 GLY A CA 1
ATOM 712 C C . GLY A 1 93 ? 10.424 13.315 -15.508 1.00 76.75 93 GLY A C 1
ATOM 713 O O . GLY A 1 93 ? 9.209 13.268 -15.689 1.00 76.75 93 GLY A O 1
ATOM 714 N N . SER A 1 94 ? 11.221 12.266 -15.743 1.00 76.94 94 SER A N 1
ATOM 715 C CA . SER A 1 94 ? 10.734 10.926 -16.083 1.00 76.94 94 SER A CA 1
ATOM 716 C C . SER A 1 94 ? 10.306 10.181 -14.808 1.00 76.94 94 SER A C 1
ATOM 718 O O . SER A 1 94 ? 10.978 10.301 -13.778 1.00 76.94 94 SER A O 1
ATOM 720 N N . PRO A 1 95 ? 9.217 9.387 -14.845 1.00 75.38 95 PRO A N 1
ATOM 721 C CA . PRO A 1 95 ? 8.750 8.598 -13.707 1.00 75.38 95 PRO A CA 1
ATOM 722 C C . PRO A 1 95 ? 9.705 7.429 -13.413 1.00 75.38 95 PRO A C 1
ATOM 724 O O . PRO A 1 95 ? 9.463 6.288 -13.794 1.00 75.38 95 PRO A O 1
ATOM 727 N N . GLY A 1 96 ? 10.824 7.723 -12.748 1.00 71.94 96 GLY A N 1
ATOM 728 C CA . GLY A 1 96 ? 11.800 6.720 -12.313 1.00 71.94 96 GLY A CA 1
ATOM 729 C C . GLY A 1 96 ? 12.484 5.969 -13.458 1.00 71.94 96 GLY A C 1
ATOM 730 O O . GLY A 1 96 ? 12.834 4.805 -13.288 1.00 71.94 96 GLY A O 1
ATOM 731 N N . GLY A 1 97 ? 12.642 6.603 -14.623 1.00 75.44 97 GLY A N 1
ATOM 732 C CA . GLY A 1 97 ? 13.278 5.987 -15.790 1.00 75.44 97 GLY A CA 1
ATOM 733 C C . GLY A 1 97 ? 12.351 5.109 -16.629 1.00 75.44 97 GLY A C 1
ATOM 734 O O . GLY A 1 97 ? 12.821 4.438 -17.547 1.00 75.44 97 GLY A O 1
ATOM 735 N N . CYS A 1 98 ? 11.047 5.095 -16.335 1.00 83.19 98 CYS A N 1
ATOM 736 C CA . CYS A 1 98 ? 10.073 4.415 -17.175 1.00 83.19 98 CYS A CA 1
ATOM 737 C C . CYS A 1 98 ? 9.856 5.194 -18.483 1.00 83.19 98 CYS A C 1
ATOM 739 O O . CYS A 1 98 ? 9.447 6.358 -18.479 1.00 83.19 98 CYS A O 1
ATOM 741 N N . GLU A 1 99 ? 10.156 4.532 -19.598 1.00 82.38 99 GLU A N 1
ATOM 742 C CA . GLU A 1 99 ? 10.056 5.073 -20.956 1.00 82.38 99 GLU A CA 1
ATOM 743 C C . GLU A 1 99 ? 8.726 4.701 -21.620 1.00 82.38 99 GLU A C 1
ATOM 745 O O . GLU A 1 99 ? 8.202 5.466 -22.429 1.00 82.38 99 GLU A O 1
ATOM 750 N N . ALA A 1 100 ? 8.156 3.545 -21.267 1.00 86.75 100 ALA A N 1
ATOM 751 C CA . ALA A 1 100 ? 6.847 3.117 -21.742 1.00 86.75 100 ALA A CA 1
ATOM 752 C C . ALA A 1 100 ? 6.121 2.263 -20.698 1.00 86.75 100 ALA A C 1
ATOM 754 O O . ALA A 1 100 ? 6.738 1.476 -19.980 1.00 86.75 100 ALA A O 1
ATOM 755 N N . MET A 1 101 ? 4.796 2.392 -20.670 1.00 91.12 101 MET A N 1
ATOM 756 C CA . MET A 1 101 ? 3.900 1.552 -19.880 1.00 91.12 101 MET A CA 1
ATOM 757 C C . MET A 1 101 ? 2.849 0.940 -20.795 1.00 91.12 101 MET A C 1
ATOM 759 O O . MET A 1 101 ? 2.335 1.616 -21.691 1.00 91.12 101 MET A O 1
ATOM 763 N N . ALA A 1 102 ? 2.518 -0.324 -20.561 1.00 91.62 102 ALA A N 1
ATOM 764 C CA . ALA A 1 102 ? 1.435 -1.006 -21.251 1.00 91.62 102 ALA A CA 1
ATOM 765 C C . ALA A 1 102 ? 0.607 -1.824 -20.262 1.00 91.62 102 ALA A C 1
ATOM 767 O O . ALA A 1 102 ? 1.148 -2.458 -19.361 1.00 91.62 102 ALA A O 1
ATOM 768 N N . PHE A 1 103 ? -0.703 -1.832 -20.478 1.00 91.31 103 PHE A N 1
ATOM 769 C CA . PHE A 1 103 ? -1.650 -2.678 -19.765 1.00 91.31 103 PHE A CA 1
ATOM 770 C C . PHE A 1 103 ? -2.182 -3.720 -20.739 1.00 91.31 103 PHE A C 1
ATOM 772 O O . PHE A 1 103 ? -2.509 -3.382 -21.879 1.00 91.31 103 PHE A O 1
ATOM 779 N N . TRP A 1 104 ? -2.243 -4.976 -20.309 1.00 90.56 104 TRP A N 1
ATOM 780 C CA . TRP A 1 104 ? -2.647 -6.085 -21.163 1.00 90.56 104 TRP A CA 1
ATOM 781 C C . TRP A 1 104 ? -3.638 -7.002 -20.442 1.00 90.56 104 TRP A C 1
ATOM 783 O O . TRP A 1 104 ? -3.355 -7.491 -19.349 1.00 90.56 104 TRP A O 1
ATOM 793 N N . ASP A 1 105 ? -4.785 -7.241 -21.077 1.00 93.31 105 ASP A N 1
ATOM 794 C CA . ASP A 1 105 ? -5.755 -8.280 -20.710 1.00 93.31 105 ASP A CA 1
ATOM 795 C C . ASP A 1 105 ? -5.353 -9.562 -21.453 1.00 93.31 105 ASP A C 1
ATOM 797 O O . ASP A 1 105 ? -5.368 -9.617 -22.690 1.00 93.31 105 ASP A O 1
ATOM 801 N N . LEU A 1 106 ? -4.863 -10.554 -20.707 1.00 89.94 106 LEU A N 1
ATOM 802 C CA . LEU A 1 106 ? -4.345 -11.790 -21.299 1.00 89.94 106 LEU A CA 1
ATOM 803 C C . LEU A 1 106 ? -5.468 -12.673 -21.834 1.00 89.94 106 LEU A C 1
ATOM 805 O O . LEU A 1 106 ? -5.288 -13.337 -22.858 1.00 89.94 106 LEU A O 1
ATOM 809 N N . ASP A 1 107 ? -6.602 -12.672 -21.142 1.00 91.69 107 ASP A N 1
ATOM 810 C CA . ASP A 1 107 ? -7.726 -13.547 -21.441 1.00 91.69 107 ASP A CA 1
ATOM 811 C C . ASP A 1 107 ? -8.552 -13.001 -22.615 1.00 91.69 107 ASP A C 1
ATOM 813 O O . ASP A 1 107 ? -9.086 -13.770 -23.422 1.00 91.69 107 ASP A O 1
ATOM 817 N N . HIS A 1 108 ? -8.608 -11.674 -22.772 1.00 91.56 108 HIS A N 1
ATOM 818 C CA . HIS A 1 108 ? -9.422 -11.005 -23.783 1.00 91.56 108 HIS A CA 1
ATOM 819 C C . HIS A 1 108 ? -8.684 -9.861 -24.509 1.00 91.56 108 HIS A C 1
ATOM 821 O O . HIS A 1 108 ? -9.141 -8.714 -24.511 1.00 91.56 108 HIS A O 1
ATOM 827 N N . PRO A 1 109 ? -7.613 -10.155 -25.269 1.00 85.38 109 PRO A N 1
ATOM 828 C CA . PRO A 1 109 ? -6.721 -9.146 -25.861 1.00 85.38 109 PRO A CA 1
ATOM 829 C C . PRO A 1 109 ? -7.365 -8.242 -26.929 1.00 85.38 109 PRO A C 1
ATOM 831 O O . PRO A 1 109 ? -6.724 -7.334 -27.457 1.00 85.38 109 PRO A O 1
ATOM 834 N N . HIS A 1 110 ? -8.615 -8.508 -27.313 1.00 88.69 110 HIS A N 1
ATOM 835 C CA . HIS A 1 110 ? -9.352 -7.751 -28.326 1.00 88.69 110 HIS A CA 1
ATOM 836 C C . HIS A 1 110 ? -10.553 -6.983 -27.759 1.00 88.69 110 HIS A C 1
ATOM 838 O O . HIS A 1 110 ? -11.223 -6.275 -28.513 1.00 88.69 110 HIS A O 1
ATOM 844 N N . LEU A 1 111 ? -10.839 -7.109 -26.458 1.00 88.31 111 LEU A N 1
ATOM 845 C CA . LEU A 1 111 ? -11.842 -6.282 -25.792 1.00 88.31 111 LEU A CA 1
ATOM 846 C C . LEU A 1 111 ? -11.225 -4.915 -25.495 1.00 88.31 111 LEU A C 1
ATOM 848 O O . LEU A 1 111 ? -10.317 -4.790 -24.680 1.00 88.31 111 LEU A O 1
ATOM 852 N N . ALA A 1 112 ? -11.717 -3.882 -26.179 1.00 79.94 112 ALA A N 1
ATOM 853 C CA . ALA A 1 112 ? -11.215 -2.516 -26.029 1.00 79.94 112 ALA A CA 1
ATOM 854 C C . ALA A 1 112 ? -11.439 -1.937 -24.615 1.00 79.94 112 ALA A C 1
ATOM 856 O O . ALA A 1 112 ? -10.773 -0.978 -24.235 1.00 79.94 112 ALA A O 1
ATOM 857 N N . ASP A 1 113 ? -12.371 -2.513 -23.858 1.00 84.19 113 ASP A N 1
ATOM 858 C CA . ASP A 1 113 ? -12.761 -2.160 -22.493 1.00 84.19 113 ASP A CA 1
ATOM 859 C C . ASP A 1 113 ? -12.524 -3.308 -21.488 1.00 84.19 113 ASP A C 1
ATOM 861 O O . ASP A 1 113 ? -13.171 -3.363 -20.440 1.00 84.19 113 ASP A O 1
ATOM 865 N N . GLY A 1 114 ? -11.601 -4.225 -21.810 1.00 85.31 114 GLY A N 1
ATOM 866 C CA . GLY A 1 114 ? -11.173 -5.312 -20.925 1.00 85.31 114 GLY A CA 1
ATOM 867 C C . GLY A 1 114 ? -10.469 -4.831 -19.648 1.00 85.31 114 GLY A C 1
ATOM 868 O O . GLY A 1 114 ? -10.106 -3.659 -19.510 1.00 85.31 114 GLY A O 1
ATOM 869 N N . TRP A 1 115 ? -10.273 -5.752 -18.701 1.00 91.69 115 TRP A N 1
ATOM 870 C CA . TRP A 1 115 ? -9.590 -5.479 -17.433 1.00 91.69 115 TRP A CA 1
ATOM 871 C C . TRP A 1 115 ? -8.182 -6.067 -17.513 1.00 91.69 115 TRP A C 1
ATOM 873 O O . TRP A 1 115 ? -8.052 -7.274 -17.674 1.00 91.69 115 TRP A O 1
ATOM 883 N N . PRO A 1 116 ? -7.119 -5.252 -17.434 1.00 91.06 116 PRO A N 1
ATOM 884 C CA . PRO A 1 116 ? -5.772 -5.771 -17.591 1.00 91.06 116 PRO A CA 1
ATOM 885 C C . PRO A 1 116 ? -5.346 -6.600 -16.378 1.00 91.06 116 PRO A C 1
ATOM 887 O O . PRO A 1 116 ? -5.447 -6.141 -15.240 1.00 91.06 116 PRO A O 1
ATOM 890 N N . ASP A 1 117 ? -4.785 -7.777 -16.643 1.00 92.00 117 ASP A N 1
ATOM 891 C CA . ASP A 1 117 ? -4.168 -8.644 -15.631 1.00 92.00 117 ASP A CA 1
ATOM 892 C C . ASP A 1 117 ? -2.646 -8.452 -15.556 1.00 92.00 117 ASP A C 1
ATOM 894 O O . ASP A 1 117 ? -1.995 -8.928 -14.624 1.00 92.00 117 ASP A O 1
ATOM 898 N N . ILE A 1 118 ? -2.060 -7.767 -16.547 1.00 92.00 118 ILE A N 1
ATOM 899 C CA . ILE A 1 118 ? -0.630 -7.463 -16.617 1.00 92.00 118 ILE A CA 1
ATOM 900 C C . ILE A 1 118 ? -0.404 -5.971 -16.856 1.00 92.00 118 ILE A C 1
ATOM 902 O O . ILE A 1 118 ? -0.977 -5.364 -17.761 1.00 92.00 118 ILE A O 1
ATOM 906 N N . GLU A 1 119 ? 0.529 -5.417 -16.087 1.00 93.38 119 GLU A N 1
ATOM 907 C CA . GLU A 1 119 ? 1.155 -4.119 -16.311 1.00 93.38 119 GLU A CA 1
ATOM 908 C C . GLU A 1 119 ? 2.633 -4.338 -16.666 1.00 93.38 119 GLU A C 1
ATOM 910 O O . GLU A 1 119 ? 3.366 -5.030 -15.955 1.00 93.38 119 GLU A O 1
ATOM 915 N N . LEU A 1 120 ? 3.074 -3.778 -17.793 1.00 91.75 120 LEU A N 1
ATOM 916 C CA . LEU A 1 120 ? 4.452 -3.846 -18.267 1.00 91.75 120 LEU A CA 1
ATOM 917 C C . LEU A 1 120 ? 5.093 -2.468 -18.192 1.00 91.75 120 LEU A C 1
ATOM 919 O O . LEU A 1 120 ? 4.601 -1.514 -18.794 1.00 91.75 120 LEU A O 1
ATOM 923 N N . PHE A 1 121 ? 6.245 -2.407 -17.531 1.00 89.94 121 PHE A N 1
ATOM 924 C CA . PHE A 1 121 ? 7.119 -1.243 -17.519 1.00 89.94 121 PHE A CA 1
ATOM 925 C C . PHE A 1 121 ? 8.330 -1.506 -18.410 1.00 89.94 121 PHE A C 1
ATOM 927 O O . PHE A 1 121 ? 9.087 -2.450 -18.179 1.00 89.94 121 PHE A O 1
ATOM 934 N N . LEU A 1 122 ? 8.545 -0.642 -19.398 1.00 87.81 122 LEU A N 1
ATOM 935 C CA . LEU A 1 122 ? 9.839 -0.512 -20.052 1.00 87.81 122 LEU A CA 1
ATOM 936 C C . LEU A 1 122 ? 10.626 0.558 -19.304 1.00 87.81 122 LEU A C 1
ATOM 938 O O . LEU A 1 122 ? 10.225 1.723 -19.273 1.00 87.81 122 LEU A O 1
ATOM 942 N N . VAL A 1 123 ? 11.727 0.149 -18.687 1.00 81.81 123 VAL A N 1
ATOM 943 C CA . VAL A 1 123 ? 12.575 1.022 -17.876 1.00 81.81 123 VAL A CA 1
ATOM 944 C C . VAL A 1 123 ? 13.978 1.024 -18.460 1.00 81.81 123 VAL A C 1
ATOM 946 O O . VAL A 1 123 ? 14.539 -0.037 -18.740 1.00 81.81 123 VAL A O 1
ATOM 949 N N . GLY A 1 124 ? 14.538 2.219 -18.636 1.00 78.06 124 GLY A N 1
ATOM 950 C CA . GLY A 1 124 ? 15.936 2.393 -19.006 1.00 78.06 124 GLY A CA 1
ATOM 951 C C . GLY A 1 124 ? 16.854 2.067 -17.827 1.00 78.06 124 GLY A C 1
ATOM 952 O O . GLY A 1 124 ? 16.759 2.674 -16.760 1.00 78.06 124 GLY A O 1
ATOM 953 N N . GLY A 1 125 ? 17.764 1.112 -18.025 1.00 73.00 125 GLY A N 1
ATOM 954 C CA . GLY A 1 125 ? 18.738 0.689 -17.017 1.00 73.00 125 GLY A CA 1
ATOM 955 C C . GLY A 1 125 ? 18.273 -0.470 -16.131 1.00 73.00 125 GLY A C 1
ATOM 956 O O . GLY A 1 125 ? 17.178 -1.008 -16.270 1.00 73.00 125 GLY A O 1
ATOM 957 N N . SER A 1 126 ? 19.155 -0.914 -15.235 1.00 72.31 126 SER A N 1
ATOM 958 C CA . SER A 1 126 ? 18.884 -2.039 -14.339 1.00 72.31 126 SER A CA 1
ATOM 959 C C . SER A 1 126 ? 19.511 -1.806 -12.973 1.00 72.31 126 SER A C 1
ATOM 961 O O . SER A 1 126 ? 20.620 -1.292 -12.866 1.00 72.31 126 SER A O 1
ATOM 963 N N . MET A 1 127 ? 18.874 -2.294 -11.907 1.00 66.19 127 MET A N 1
ATOM 964 C CA . MET A 1 127 ? 19.525 -2.343 -10.593 1.00 66.19 127 MET A CA 1
ATOM 965 C C . MET A 1 127 ? 20.837 -3.142 -10.630 1.00 66.19 127 MET A C 1
ATOM 967 O O . MET A 1 127 ? 21.752 -2.843 -9.867 1.00 66.19 127 MET A O 1
ATOM 971 N N . SER A 1 128 ? 20.953 -4.121 -11.537 1.00 67.19 128 SER A N 1
ATOM 972 C CA . SER A 1 128 ? 22.187 -4.886 -11.746 1.00 67.19 128 SER A CA 1
ATOM 973 C C . SER A 1 128 ? 23.298 -4.100 -12.449 1.00 67.19 128 SER A C 1
ATOM 975 O O . SER A 1 128 ? 24.456 -4.495 -12.330 1.00 67.19 128 SER A O 1
ATOM 977 N N . SER A 1 129 ? 22.989 -3.004 -13.158 1.00 67.75 129 SER A N 1
ATOM 978 C CA . SER A 1 129 ? 24.018 -2.140 -13.758 1.00 67.75 129 SER A CA 1
ATOM 979 C C . SER A 1 129 ? 24.639 -1.185 -12.741 1.00 67.75 129 SER A C 1
ATOM 981 O O . SER A 1 129 ? 25.748 -0.710 -12.963 1.00 67.75 129 SER A O 1
ATOM 983 N N . ASN A 1 130 ? 23.980 -0.948 -11.600 1.00 69.25 130 ASN A N 1
ATOM 984 C CA . ASN A 1 130 ? 24.463 -0.029 -10.578 1.00 69.25 130 ASN A CA 1
ATOM 985 C C . ASN A 1 130 ? 25.545 -0.683 -9.683 1.00 69.25 130 ASN A C 1
ATOM 987 O O . ASN A 1 130 ? 25.232 -1.570 -8.875 1.00 69.25 130 ASN A O 1
ATOM 991 N N . PRO A 1 131 ? 26.807 -0.209 -9.715 1.00 67.88 131 PRO A N 1
ATOM 992 C CA . PRO A 1 131 ? 27.893 -0.804 -8.932 1.00 67.88 131 PRO A CA 1
ATOM 993 C C . PRO A 1 131 ? 27.686 -0.709 -7.413 1.00 67.88 131 PRO A C 1
ATOM 995 O O . PRO A 1 131 ? 28.164 -1.564 -6.662 1.00 67.88 131 PRO A O 1
ATOM 998 N N . ALA A 1 132 ? 26.964 0.312 -6.935 1.00 69.88 132 ALA A N 1
ATOM 999 C CA . ALA A 1 132 ? 26.671 0.481 -5.515 1.00 69.88 132 ALA A CA 1
ATOM 1000 C C . ALA A 1 132 ? 25.695 -0.590 -5.009 1.00 69.88 132 ALA A C 1
ATOM 1002 O O . ALA A 1 132 ? 25.880 -1.106 -3.907 1.00 69.88 132 ALA A O 1
ATOM 1003 N N . ILE A 1 133 ? 24.708 -0.971 -5.827 1.00 70.56 133 ILE A N 1
ATOM 1004 C CA . ILE A 1 133 ? 23.759 -2.052 -5.523 1.00 70.56 133 ILE A CA 1
ATOM 1005 C C . ILE A 1 133 ? 24.502 -3.388 -5.496 1.00 70.56 133 ILE A C 1
ATOM 1007 O O . ILE A 1 133 ? 24.419 -4.111 -4.503 1.00 70.56 133 ILE A O 1
ATOM 1011 N N . SER A 1 134 ? 25.314 -3.673 -6.516 1.00 69.81 134 SER A N 1
ATOM 1012 C CA . SER A 1 134 ? 26.140 -4.886 -6.550 1.00 69.81 134 SER A CA 1
ATOM 1013 C C . SER A 1 134 ? 27.005 -5.033 -5.298 1.00 69.81 134 SER A C 1
ATOM 1015 O O . SER A 1 134 ? 27.022 -6.092 -4.670 1.00 69.81 134 SER A O 1
ATOM 1017 N N . ARG A 1 135 ? 27.634 -3.941 -4.846 1.00 72.62 135 ARG A N 1
ATOM 1018 C CA . ARG A 1 135 ? 28.422 -3.928 -3.608 1.00 72.62 135 ARG A CA 1
ATOM 1019 C C . ARG A 1 135 ? 27.573 -4.093 -2.344 1.00 72.62 135 ARG A C 1
ATOM 1021 O 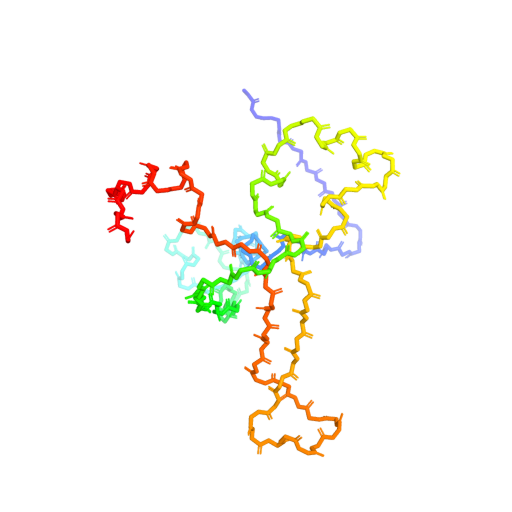O . ARG A 1 135 ? 27.981 -4.830 -1.450 1.00 72.62 135 ARG A O 1
ATOM 1028 N N . ALA A 1 136 ? 26.423 -3.422 -2.254 1.00 78.50 136 ALA A N 1
ATOM 1029 C CA . ALA A 1 136 ? 25.542 -3.468 -1.085 1.00 78.50 136 ALA A CA 1
ATOM 1030 C C . ALA A 1 136 ? 24.958 -4.869 -0.841 1.00 78.50 136 ALA A C 1
ATOM 1032 O O . ALA A 1 136 ? 24.821 -5.285 0.307 1.00 78.50 136 ALA A O 1
ATOM 1033 N N . PHE A 1 137 ? 24.672 -5.609 -1.914 1.00 79.38 137 PHE A N 1
ATOM 1034 C CA . PHE A 1 137 ? 24.153 -6.977 -1.849 1.00 79.38 137 PHE A CA 1
ATOM 1035 C C . PHE A 1 137 ? 25.247 -8.056 -1.931 1.00 79.38 137 PHE A C 1
ATOM 1037 O O . PHE A 1 137 ? 24.941 -9.247 -1.934 1.00 79.38 137 PHE A O 1
ATOM 1044 N N . GLY A 1 138 ? 26.528 -7.666 -1.958 1.00 77.44 138 GLY A N 1
ATOM 1045 C CA . GLY A 1 138 ? 27.660 -8.598 -1.961 1.00 77.44 138 GLY A CA 1
ATOM 1046 C C . GLY A 1 138 ? 27.835 -9.385 -3.265 1.00 77.44 138 GLY A C 1
ATOM 1047 O O . GLY A 1 138 ? 28.486 -10.433 -3.264 1.00 77.44 138 GLY A O 1
ATOM 1048 N N . PHE A 1 139 ? 27.276 -8.903 -4.376 1.00 74.69 139 PHE A N 1
ATOM 1049 C CA . PHE A 1 139 ? 27.503 -9.484 -5.693 1.00 74.69 139 PHE A CA 1
ATOM 1050 C C . PHE A 1 139 ? 28.943 -9.196 -6.142 1.00 74.69 139 PHE A C 1
ATOM 1052 O O . PHE A 1 139 ? 29.417 -8.061 -6.092 1.00 74.69 139 PHE A O 1
ATOM 1059 N N . LYS A 1 140 ? 29.666 -10.242 -6.557 1.00 69.62 140 LYS A N 1
ATOM 1060 C CA . LYS A 1 140 ? 30.983 -10.094 -7.195 1.00 69.62 140 LYS A CA 1
ATOM 1061 C C . LYS A 1 140 ? 30.783 -9.547 -8.606 1.00 69.62 140 LYS A C 1
ATOM 1063 O O . LYS A 1 140 ? 29.795 -9.901 -9.245 1.00 69.62 140 LYS A O 1
ATOM 1068 N N . GLU A 1 141 ? 31.713 -8.722 -9.084 1.00 59.41 141 GLU A N 1
ATOM 1069 C CA . GLU A 1 141 ? 31.703 -8.264 -10.477 1.00 59.41 141 GLU A CA 1
ATOM 1070 C C . GLU A 1 141 ? 31.605 -9.473 -11.413 1.00 59.41 141 GLU A C 1
ATOM 1072 O O . GLU A 1 141 ? 32.441 -10.379 -11.379 1.00 59.41 141 GLU A O 1
ATOM 1077 N N . ILE A 1 142 ? 30.540 -9.510 -12.212 1.00 55.12 142 ILE A N 1
ATOM 1078 C CA . ILE A 1 142 ? 30.382 -10.492 -13.277 1.00 55.12 142 ILE A CA 1
ATOM 1079 C C . ILE A 1 142 ? 31.077 -9.877 -14.488 1.00 55.12 142 ILE A C 1
ATOM 1081 O O . ILE A 1 142 ? 30.535 -8.980 -15.129 1.00 55.12 142 ILE A O 1
ATOM 1085 N N . HIS A 1 143 ? 32.303 -10.316 -14.765 1.00 48.62 143 HIS A N 1
ATOM 1086 C CA . HIS A 1 143 ? 32.940 -10.047 -16.050 1.00 48.62 143 HIS A CA 1
ATOM 1087 C C . HIS A 1 143 ? 32.200 -10.874 -17.110 1.00 48.62 143 HIS A C 1
ATOM 1089 O O . HIS A 1 143 ? 32.358 -12.095 -17.154 1.00 48.62 143 HIS A O 1
ATOM 1095 N N . LEU A 1 144 ? 31.336 -10.214 -17.885 1.00 44.69 144 LEU A N 1
ATOM 1096 C CA . LEU A 1 144 ? 30.780 -10.749 -19.130 1.00 44.69 144 LEU A CA 1
ATOM 1097 C C . LEU A 1 144 ? 31.758 -10.505 -20.281 1.00 44.69 144 LEU A C 1
ATOM 1099 O O . LEU A 1 144 ? 32.351 -9.402 -20.313 1.00 44.69 144 LEU A O 1
#

Foldseek 3Di:
DDDDDDDDDPPDDDQDPDLPVSLVVCLQVQHEQCVVSVVVVHHHPHHDHRNPDDDDDDDDDDDDDDPDDPDELVQVVDVVCVVVVVVVDGDVVPPSQFPDKDFADPVCRPPPPDDGPDIDTDGHYDCVVDVVSCVVVVNDDDDD

Organism: Eumeta variegata (NCBI:txid151549)

Radius of gyration: 23.55 Å; chains: 1; bounding box: 52×38×56 Å

InterPro domains:
  IPR000172 Glucose-methanol-choline oxidoreductase, N-terminal [PF00732] (6-58)
  IPR000172 Glucose-methanol-choline oxidoreductase, N-terminal [PS00624] (18-32)
  IPR012132 Glucose-methanol-choline oxidoreductase [PTHR11552] (5-140)
  IPR036188 FAD/NAD(P)-binding domain superfamily [G3DSA:3.50.50.60] (5-51)
  IPR036188 FAD/NAD(P)-binding domain superfamily [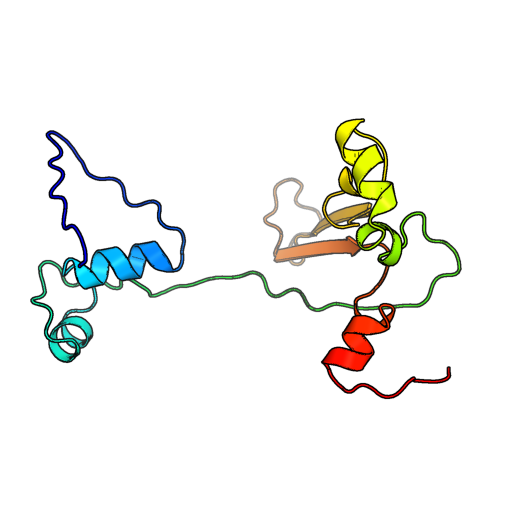SSF51905] (7-103)

pLDDT: mean 85.47, std 12.31, range [44.69, 98.75]

Secondary structure (DSSP, 8-state):
-PPP-----SS-----SHHHHHHHHHHHTTEE-HHHHHHTTPPPSEE--TT---------------S--S--GGGGG-TTTHHHHTTT-SGGGSSTTEEEEEEE-SS-TT-TTPPPSEEEEEESS-TTT-HHHHHHTTPPP---

Sequence (144 aa):
MVNLFKVLARREVIVSAGAINSPQLLMLSGVGPAKHLKEMSIKPIVDLAVGYNLQDHTAPAVTFTTNATSLHFEDFAEPTLLNLFNRQEGPYGSPGGCEAMAFWDLDHPHLADGWPDIELFLVGGSMSSNPAISRAFGFKEIHL